Protein AF-A0A7J7H4R2-F1 (afdb_monomer)

Sequence (174 aa):
MKQHNNCIDMESEAAPDDAVSMLEDEVSCVINNLLDPPTGFFRYKALQKYISIGEQFYQEACEVERKIHCFETNIQRPYFHVMALDENQLENWHCYLDFVEMQEDFDWAVKLYERCLIPCAVYPEFWMRYVEFMETKGGREPADFLAFVFFPSFVRILLVFILANRLEYDPNSM

Organism: Camellia sinensis (NCBI:txid4442)

Secondary structure (DSSP, 8-state):
-------------PPPTHHHHHHHHHHHHHHHHHHS---HHHHHHHHHHHHHHHHHHHHHHHHHHHHHHHHHHH----S--SSPPPHHHHHHHHHHHHHHHHT--HHHHHHHHHHHTTTTTT-HHHHHHHHHHHHHHS-HHHHHHHHHHHHHHHHHHHHHHHHHHHTS--TT--

Radius of gyration: 23.58 Å; Cα contacts (8 Å, |Δi|>4): 78; chains: 1; bounding box: 69×35×63 Å

Structure (mmCIF, N/CA/C/O backbone):
data_AF-A0A7J7H4R2-F1
#
_entry.id   AF-A0A7J7H4R2-F1
#
loop_
_atom_site.group_PDB
_atom_site.id
_atom_site.type_symbol
_atom_site.label_atom_id
_atom_site.label_alt_id
_atom_site.label_comp_id
_atom_site.label_asym_id
_atom_site.label_entity_id
_atom_site.label_seq_id
_atom_site.pdbx_PDB_ins_code
_atom_site.Cartn_x
_atom_site.Cartn_y
_atom_site.Cartn_z
_atom_site.occupancy
_atom_site.B_iso_or_equiv
_atom_site.auth_seq_id
_atom_site.auth_comp_id
_atom_site.auth_asym_id
_atom_site.auth_atom_id
_atom_site.pdbx_PDB_model_num
ATOM 1 N N . MET A 1 1 ? 30.281 -17.418 11.251 1.00 34.28 1 MET A N 1
ATOM 2 C CA . MET A 1 1 ? 29.293 -17.347 12.349 1.00 34.28 1 MET A CA 1
ATOM 3 C C . MET A 1 1 ? 27.927 -17.321 11.702 1.00 34.28 1 MET A C 1
ATOM 5 O O . MET A 1 1 ? 27.717 -16.510 10.815 1.00 34.28 1 MET A O 1
ATOM 9 N N . LYS A 1 2 ? 27.077 -18.294 12.034 1.00 35.31 2 LYS A N 1
ATOM 10 C CA . LYS A 1 2 ? 25.734 -18.442 11.468 1.00 35.31 2 LYS A CA 1
ATOM 11 C C . LYS A 1 2 ? 24.810 -17.463 12.195 1.00 35.31 2 LYS A C 1
ATOM 13 O O . LYS A 1 2 ? 24.678 -17.586 13.408 1.00 35.31 2 LYS A O 1
ATOM 18 N N . GLN A 1 3 ? 24.200 -16.522 11.482 1.00 36.72 3 GLN A N 1
ATOM 19 C CA . GLN A 1 3 ? 22.980 -15.868 11.947 1.00 36.72 3 GLN A CA 1
ATOM 20 C C . GLN A 1 3 ? 21.816 -16.596 11.282 1.00 36.72 3 GLN A C 1
ATOM 22 O O . GLN A 1 3 ? 21.704 -16.655 10.061 1.00 36.72 3 GLN A O 1
ATOM 27 N N . HIS A 1 4 ? 21.043 -17.280 12.117 1.00 31.42 4 HIS A N 1
ATOM 28 C CA . HIS A 1 4 ? 19.775 -17.883 11.751 1.00 31.42 4 HIS A CA 1
ATOM 29 C C . HIS A 1 4 ? 18.758 -16.742 11.674 1.00 31.42 4 HIS A C 1
ATOM 31 O O . HIS A 1 4 ? 18.404 -16.172 12.704 1.00 31.42 4 HIS A O 1
ATOM 37 N N . ASN A 1 5 ? 18.327 -16.399 10.462 1.00 36.00 5 ASN A N 1
ATOM 38 C CA . ASN A 1 5 ? 17.154 -15.564 10.247 1.00 36.00 5 ASN A CA 1
ATOM 39 C C . ASN A 1 5 ? 15.919 -16.434 10.496 1.00 36.00 5 ASN A C 1
ATOM 41 O O . ASN A 1 5 ? 15.522 -17.213 9.634 1.00 36.00 5 ASN A O 1
ATOM 45 N N . ASN A 1 6 ? 15.356 -16.323 11.697 1.00 37.97 6 ASN A N 1
ATOM 46 C CA . ASN A 1 6 ? 14.021 -16.816 12.013 1.00 37.97 6 ASN A CA 1
ATOM 47 C C . ASN A 1 6 ? 13.059 -15.638 11.876 1.00 37.97 6 ASN A C 1
ATOM 49 O O . ASN A 1 6 ? 12.982 -14.796 12.768 1.00 37.97 6 ASN A O 1
ATOM 53 N N . CYS A 1 7 ? 12.347 -15.569 10.758 1.00 43.72 7 CYS A N 1
ATOM 54 C CA . CYS A 1 7 ? 11.201 -14.679 10.615 1.00 43.72 7 CYS A CA 1
ATOM 55 C C . CYS A 1 7 ? 10.160 -15.323 9.700 1.00 43.72 7 CYS A C 1
ATOM 57 O O . CYS A 1 7 ? 9.767 -14.738 8.702 1.00 43.72 7 CYS A O 1
ATOM 59 N N . ILE A 1 8 ? 9.753 -16.552 10.014 1.00 54.03 8 ILE A N 1
ATOM 60 C CA . ILE A 1 8 ? 8.505 -17.123 9.510 1.00 54.03 8 ILE A CA 1
ATOM 61 C C . ILE A 1 8 ? 7.918 -17.933 10.658 1.00 54.03 8 ILE A C 1
ATOM 63 O O . ILE A 1 8 ? 8.602 -18.793 11.207 1.00 54.03 8 ILE A O 1
ATOM 67 N N . ASP A 1 9 ? 6.732 -17.509 11.084 1.00 39.06 9 ASP A N 1
ATOM 68 C CA . ASP A 1 9 ? 5.593 -18.320 11.524 1.00 39.06 9 ASP A CA 1
ATOM 69 C C . ASP A 1 9 ? 4.677 -17.396 12.336 1.00 39.06 9 ASP A C 1
ATOM 71 O O . ASP A 1 9 ? 4.871 -17.194 13.533 1.00 39.06 9 ASP A O 1
ATOM 75 N N . MET A 1 10 ? 3.695 -16.787 11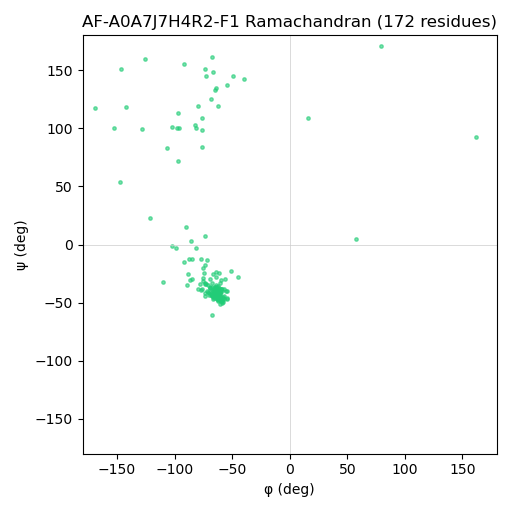.671 1.00 40.72 10 MET A N 1
ATOM 76 C CA . MET A 1 10 ? 2.493 -16.269 12.328 1.00 40.72 10 MET A CA 1
ATOM 77 C C . MET A 1 10 ? 1.350 -16.274 11.315 1.00 40.72 10 MET A C 1
ATOM 79 O O . MET A 1 10 ? 1.251 -15.395 10.463 1.00 40.72 10 MET A O 1
ATOM 83 N N . GLU A 1 11 ? 0.500 -17.295 11.421 1.00 43.19 11 GLU A N 1
ATOM 84 C CA . GLU A 1 11 ? -0.875 -17.251 10.926 1.00 43.19 11 GLU A CA 1
ATOM 85 C C . GLU A 1 11 ? -1.596 -16.040 11.534 1.00 43.19 11 GLU A C 1
ATOM 87 O O . GLU A 1 11 ? -1.475 -15.775 12.732 1.00 43.19 11 GLU A O 1
ATOM 92 N N . SER A 1 12 ? -2.370 -15.310 10.734 1.00 40.88 12 SER A N 1
ATOM 93 C CA . SER A 1 12 ? -3.645 -14.738 11.188 1.00 40.88 12 SER A CA 1
ATOM 94 C C . SER A 1 12 ? -4.453 -14.184 10.019 1.00 40.88 12 SER A C 1
ATOM 96 O O . SER A 1 12 ? -4.023 -13.282 9.311 1.00 40.88 12 SER A O 1
ATOM 98 N N . GLU A 1 13 ? -5.612 -14.822 9.874 1.00 36.25 13 GLU A N 1
ATOM 99 C CA . GLU A 1 13 ? -6.926 -14.340 9.448 1.00 36.25 13 GLU A CA 1
ATOM 100 C C . GLU A 1 13 ? -6.995 -12.979 8.741 1.00 36.25 13 GLU A C 1
ATOM 102 O O . GLU A 1 13 ? -6.938 -11.920 9.364 1.00 36.25 13 GLU A O 1
ATOM 107 N N . ALA A 1 14 ? -7.265 -13.036 7.434 1.00 41.12 14 ALA A N 1
ATOM 108 C CA . ALA A 1 14 ? -7.866 -11.935 6.699 1.00 41.12 14 ALA A CA 1
ATOM 109 C C . ALA A 1 14 ? -9.265 -11.649 7.276 1.00 41.12 14 ALA A C 1
ATOM 111 O O . ALA A 1 14 ? -10.140 -12.522 7.282 1.00 41.12 14 ALA A O 1
ATOM 112 N N . ALA A 1 15 ? -9.472 -10.435 7.788 1.00 43.28 15 ALA A N 1
ATOM 113 C CA . ALA A 1 15 ? -10.777 -9.996 8.259 1.00 43.28 15 ALA A CA 1
ATOM 114 C C . ALA A 1 15 ? -11.729 -9.851 7.055 1.00 43.28 15 ALA A C 1
ATOM 116 O O . ALA A 1 15 ? -11.395 -9.146 6.102 1.00 43.28 15 ALA A O 1
ATOM 117 N N . PRO A 1 16 ? -12.905 -10.504 7.060 1.00 42.69 16 PRO A N 1
ATOM 118 C CA . PRO A 1 16 ? -13.873 -10.343 5.988 1.00 42.69 16 PRO A CA 1
ATOM 119 C C . PRO A 1 16 ? -14.539 -8.964 6.095 1.00 42.69 16 PRO A C 1
ATOM 121 O O . PRO A 1 16 ? -14.817 -8.493 7.196 1.00 42.69 16 PRO A O 1
ATOM 124 N N . ASP A 1 17 ? -14.849 -8.365 4.944 1.00 41.16 17 ASP A N 1
ATOM 125 C CA . ASP A 1 17 ? -15.526 -7.064 4.756 1.00 41.16 17 ASP A CA 1
ATOM 126 C C . ASP A 1 17 ? -16.766 -6.848 5.661 1.00 41.16 17 ASP A C 1
ATOM 128 O O . ASP A 1 17 ? -17.088 -5.727 6.054 1.00 41.16 17 ASP A O 1
ATOM 132 N N . ASP A 1 18 ? -17.438 -7.932 6.063 1.00 42.41 18 ASP A N 1
ATOM 133 C CA . ASP A 1 18 ? -18.575 -7.924 6.995 1.00 42.41 18 ASP A CA 1
ATOM 134 C C . ASP A 1 18 ? -18.208 -7.446 8.419 1.00 42.41 18 ASP A C 1
ATOM 136 O O . ASP A 1 18 ? -19.050 -6.894 9.128 1.00 42.41 18 ASP A O 1
ATOM 140 N N . ALA A 1 19 ? -16.960 -7.626 8.863 1.00 49.62 19 ALA A N 1
ATOM 141 C CA . ALA A 1 19 ? -16.519 -7.255 10.211 1.00 49.62 19 ALA A CA 1
ATOM 142 C C . ALA A 1 19 ? -16.335 -5.736 10.381 1.00 49.62 19 ALA A C 1
ATOM 144 O O . ALA A 1 19 ? -16.578 -5.202 11.465 1.00 49.62 19 ALA A O 1
ATOM 145 N N . VAL A 1 20 ? -15.960 -5.033 9.306 1.00 51.03 20 VAL A N 1
ATOM 146 C CA . VAL A 1 20 ? -15.739 -3.577 9.308 1.00 51.03 20 VAL A CA 1
ATOM 147 C C . VAL A 1 20 ? -17.070 -2.829 9.447 1.00 51.03 20 VAL A C 1
ATOM 149 O O . VAL A 1 20 ? -17.181 -1.913 10.262 1.00 51.03 20 VAL A O 1
ATOM 152 N N . SER A 1 21 ? -18.119 -3.292 8.754 1.00 53.31 21 SER A N 1
ATOM 153 C CA . SER A 1 21 ? -19.476 -2.730 8.859 1.00 53.31 21 SER A CA 1
ATOM 154 C C . SER A 1 21 ? -20.064 -2.861 10.268 1.00 53.31 21 SER A C 1
ATOM 156 O O . SER A 1 21 ? -20.719 -1.938 10.747 1.00 53.31 21 SER A O 1
ATOM 158 N N . MET A 1 22 ? -19.827 -3.983 10.957 1.00 54.44 22 MET A N 1
ATOM 159 C CA . MET A 1 22 ? -20.338 -4.184 12.319 1.00 54.44 22 MET A CA 1
ATOM 160 C C . MET A 1 22 ? -19.658 -3.269 13.352 1.00 54.44 22 MET A C 1
ATOM 162 O O . MET A 1 22 ? -20.283 -2.881 14.342 1.00 54.44 22 MET A O 1
ATOM 166 N N . LEU A 1 23 ? -18.395 -2.905 13.115 1.00 64.62 23 LEU A N 1
ATOM 167 C CA . LEU A 1 23 ? -17.590 -2.063 14.000 1.00 64.62 23 LEU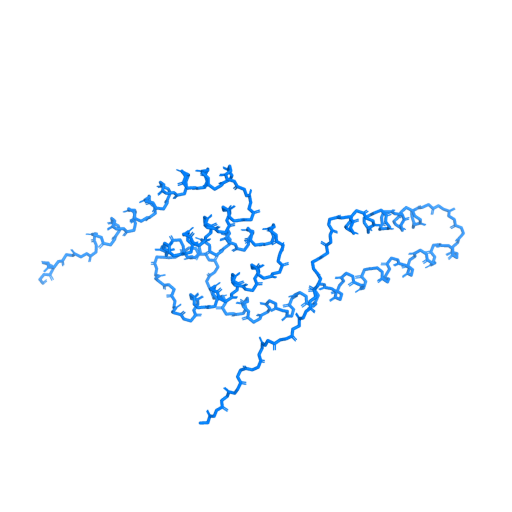 A CA 1
ATOM 168 C C . LEU A 1 23 ? -17.921 -0.573 13.847 1.00 64.62 23 LEU A C 1
ATOM 170 O O . LEU A 1 23 ? -17.996 0.145 14.845 1.00 64.62 23 LEU A O 1
ATOM 174 N N . GLU A 1 24 ? -18.183 -0.103 12.624 1.00 66.44 24 GLU A N 1
ATOM 175 C CA . GLU A 1 24 ? -18.616 1.281 12.376 1.00 66.44 24 GLU A CA 1
ATOM 176 C C . GLU A 1 24 ? -19.983 1.588 13.005 1.00 66.44 24 GLU A C 1
ATOM 178 O O . GLU A 1 24 ? -20.185 2.671 13.573 1.00 66.44 24 GLU A O 1
ATOM 183 N N . ASP A 1 25 ? -20.899 0.619 12.975 1.00 70.06 25 ASP A N 1
ATOM 184 C CA . ASP A 1 25 ? -22.204 0.711 13.631 1.00 70.06 25 ASP A CA 1
ATOM 185 C C . ASP A 1 25 ? -22.069 0.760 15.162 1.00 70.06 25 ASP A C 1
ATOM 187 O O . ASP A 1 25 ? -22.764 1.532 15.838 1.00 70.06 25 ASP A O 1
ATOM 191 N N . GLU A 1 26 ? -21.134 -0.009 15.730 1.00 74.75 26 GLU A N 1
ATOM 192 C CA . GLU A 1 26 ? -20.840 0.008 17.164 1.00 74.75 26 GLU A CA 1
ATOM 193 C C . GLU A 1 26 ? -20.197 1.335 17.601 1.00 74.75 26 GLU A C 1
ATOM 195 O O . GLU A 1 26 ? -20.630 1.937 18.592 1.00 74.75 26 GLU A O 1
ATOM 200 N N . VAL A 1 27 ? -19.237 1.852 16.829 1.00 79.38 27 VAL A N 1
ATOM 201 C CA . VAL A 1 27 ? -18.607 3.164 17.064 1.00 79.38 27 VAL A CA 1
ATOM 202 C C . VAL A 1 27 ? -19.647 4.285 16.980 1.00 79.38 27 VAL A C 1
ATOM 204 O O . VAL A 1 27 ? -19.734 5.122 17.887 1.00 79.38 27 VAL A O 1
ATOM 207 N N . SER A 1 28 ? -20.498 4.272 15.953 1.00 80.56 28 SER A N 1
ATOM 208 C CA . SER A 1 28 ? -21.574 5.256 15.765 1.00 80.56 28 SER A CA 1
ATOM 209 C C . SER A 1 28 ? -22.595 5.217 16.903 1.00 80.56 28 SER A C 1
ATOM 211 O O . SER A 1 28 ? -23.025 6.258 17.409 1.00 80.56 28 SER A O 1
ATOM 213 N N . CYS A 1 29 ? -22.946 4.020 17.376 1.00 76.62 29 CYS A N 1
ATOM 214 C CA . CYS A 1 29 ? -23.819 3.832 18.531 1.00 76.62 29 CYS A CA 1
ATOM 215 C C . CYS A 1 29 ? -23.205 4.420 19.813 1.00 76.62 29 CYS A C 1
ATOM 217 O O . CYS A 1 29 ? -23.892 5.111 20.573 1.00 76.62 29 CYS A O 1
ATOM 219 N N . VAL A 1 30 ? -21.911 4.201 20.069 1.00 79.69 30 VAL A N 1
ATOM 220 C CA . VAL A 1 30 ? -21.223 4.751 21.252 1.00 79.69 30 VAL A CA 1
ATOM 221 C C . VAL A 1 30 ? -21.156 6.279 21.207 1.00 79.69 30 VAL A C 1
ATOM 223 O O . VAL A 1 30 ? -21.420 6.922 22.226 1.00 79.69 30 VAL A O 1
ATOM 226 N N . ILE A 1 31 ? -20.882 6.866 20.039 1.00 81.88 31 ILE A N 1
ATOM 227 C CA . ILE A 1 31 ? -20.856 8.326 19.854 1.00 81.88 31 ILE A CA 1
ATOM 228 C C . ILE A 1 31 ? -22.241 8.936 20.109 1.00 81.88 31 ILE A C 1
ATOM 230 O O . ILE A 1 31 ? -22.352 9.905 20.861 1.00 81.88 31 ILE A O 1
ATOM 234 N N . ASN A 1 32 ? -23.311 8.340 19.575 1.00 81.38 32 ASN A N 1
ATOM 235 C CA . ASN A 1 32 ? -24.679 8.815 19.820 1.00 81.38 32 ASN A CA 1
ATOM 236 C C . ASN A 1 32 ? -25.044 8.771 21.316 1.00 81.38 32 ASN A C 1
ATOM 238 O O . ASN A 1 32 ? -25.536 9.754 21.871 1.00 81.38 32 ASN A O 1
ATOM 242 N N . ASN A 1 33 ? -24.683 7.688 22.012 1.00 77.06 33 ASN A N 1
ATOM 243 C CA . ASN A 1 33 ? -24.904 7.548 23.457 1.00 77.06 33 ASN A CA 1
ATOM 244 C C . ASN A 1 33 ? -24.127 8.570 24.316 1.00 77.06 33 ASN A C 1
ATOM 246 O O . ASN A 1 33 ? -24.520 8.840 25.455 1.00 77.06 33 ASN A O 1
ATOM 250 N N . LEU A 1 34 ? -23.021 9.125 23.807 1.00 78.00 34 LEU A N 1
ATOM 251 C CA . LEU A 1 34 ? -22.265 10.196 24.466 1.00 78.00 34 LEU A CA 1
ATOM 252 C C . LEU A 1 34 ? -22.924 11.572 24.300 1.00 78.00 34 LEU A C 1
ATOM 254 O O . LEU A 1 34 ? -22.827 12.405 25.208 1.00 78.00 34 LEU A O 1
ATOM 258 N N . LEU A 1 35 ? -23.572 11.808 23.156 1.00 76.62 35 LEU A N 1
ATOM 259 C CA . LEU A 1 35 ? -24.149 13.099 22.772 1.00 76.62 35 LEU A CA 1
ATOM 260 C C . LEU A 1 35 ? -25.564 13.317 23.332 1.00 76.62 35 LEU A C 1
ATOM 262 O O . LEU A 1 35 ? -25.918 14.454 23.656 1.00 76.62 35 LEU A O 1
ATOM 266 N N . ASP A 1 36 ? -26.344 12.251 23.530 1.00 72.31 36 ASP A N 1
ATOM 267 C CA . ASP A 1 36 ? -27.677 12.349 24.129 1.00 72.31 36 ASP A CA 1
ATOM 268 C C . ASP A 1 36 ? -27.632 12.760 25.623 1.00 72.31 36 ASP A C 1
ATOM 270 O O . ASP A 1 36 ? -26.591 12.668 26.296 1.00 72.31 36 ASP A O 1
ATOM 274 N N . PRO A 1 37 ? -28.747 13.247 26.207 1.00 62.31 37 PRO A N 1
ATOM 275 C CA . PRO A 1 37 ? -28.842 13.550 27.632 1.00 62.31 37 PRO A CA 1
ATOM 276 C C . PRO A 1 37 ? -29.484 12.412 28.460 1.00 62.31 37 PRO A C 1
ATOM 278 O O . PRO A 1 37 ? -30.590 12.595 28.970 1.00 62.31 37 PRO A O 1
ATOM 281 N N . PRO A 1 38 ? -28.823 11.261 28.705 1.00 58.56 38 PRO A N 1
ATOM 282 C CA . PRO A 1 38 ? -29.168 10.404 29.823 1.00 58.56 38 PRO A CA 1
ATOM 283 C C . PRO A 1 38 ? -28.315 10.786 31.043 1.00 58.56 38 PRO A C 1
ATOM 285 O O . PRO A 1 38 ? -27.231 11.364 30.944 1.00 58.56 38 PRO A O 1
ATOM 288 N N . THR A 1 39 ? -28.827 10.476 32.228 1.00 65.56 39 THR A N 1
ATOM 289 C CA . THR A 1 39 ? -28.197 10.691 33.538 1.00 65.56 39 THR A CA 1
ATOM 290 C C . THR A 1 39 ? -26.687 10.391 33.528 1.00 65.56 39 THR A C 1
ATOM 292 O O . THR A 1 39 ? -26.257 9.417 32.913 1.00 65.56 39 THR A O 1
ATOM 295 N N . GLY A 1 40 ? -25.874 11.177 34.251 1.00 71.31 40 GLY A N 1
ATOM 296 C CA . GLY A 1 40 ? -24.398 11.151 34.174 1.00 71.31 40 GLY A CA 1
ATOM 297 C C . GLY A 1 40 ? -23.7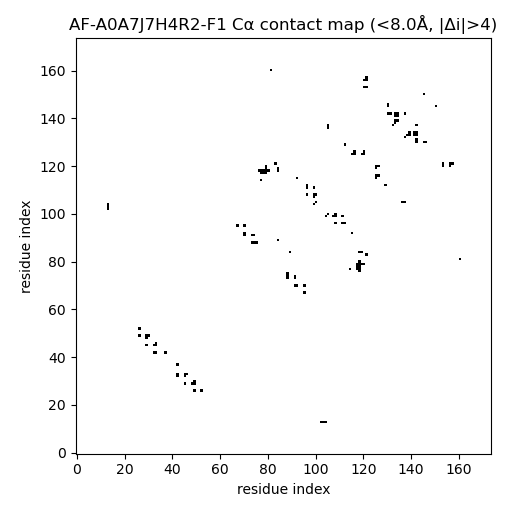17 9.778 34.320 1.00 71.31 40 GLY A C 1
ATOM 298 O O . GLY A 1 40 ? -22.621 9.584 33.801 1.00 71.31 40 GLY A O 1
ATOM 299 N N . PHE A 1 41 ? -24.380 8.800 34.944 1.00 75.31 41 PHE A N 1
ATOM 300 C CA . PHE A 1 41 ? -23.924 7.409 35.011 1.00 75.31 41 PHE A CA 1
ATOM 301 C C . PHE A 1 41 ? -23.850 6.713 33.635 1.00 75.31 41 PHE A C 1
ATOM 303 O O . PHE A 1 41 ? -22.873 6.024 33.344 1.00 75.31 41 PHE A O 1
ATOM 310 N N . PHE A 1 42 ? -24.842 6.918 32.760 1.00 76.19 42 PHE A N 1
ATOM 311 C CA . PHE A 1 42 ? -24.848 6.337 31.411 1.00 76.19 42 PHE A CA 1
ATOM 312 C C . PHE A 1 42 ? -23.776 6.968 30.521 1.00 76.19 42 PHE A C 1
ATOM 314 O O . PHE A 1 42 ? -23.096 6.245 29.797 1.00 76.19 42 PHE A O 1
ATOM 321 N N . ARG A 1 43 ? -23.544 8.283 30.656 1.00 78.19 43 ARG A N 1
ATOM 322 C CA . ARG A 1 43 ? -22.436 8.979 29.981 1.00 78.19 43 ARG A CA 1
ATOM 323 C C . ARG A 1 43 ? -21.073 8.467 30.421 1.00 78.19 43 ARG A C 1
ATOM 325 O O . ARG A 1 43 ? -20.219 8.244 29.575 1.00 78.19 43 ARG A O 1
ATOM 332 N N . TYR A 1 44 ? -20.873 8.229 31.718 1.00 82.69 44 TYR A N 1
ATOM 333 C CA . TYR A 1 44 ? -19.630 7.632 32.209 1.00 82.69 44 TYR A CA 1
ATOM 334 C C . TYR A 1 44 ? -19.398 6.242 31.600 1.00 82.69 44 TYR A C 1
ATOM 336 O O . TYR A 1 44 ? -18.312 5.968 31.099 1.00 82.69 44 TYR A O 1
ATOM 344 N N . LYS A 1 45 ? -20.425 5.382 31.566 1.00 83.75 45 LYS A N 1
ATOM 345 C CA . LYS A 1 45 ? -20.319 4.051 30.949 1.00 83.75 45 LYS A CA 1
ATOM 346 C C . LYS A 1 45 ? -20.067 4.122 29.436 1.00 83.75 45 LYS A C 1
ATOM 348 O O . LYS A 1 45 ? -19.270 3.340 28.927 1.00 83.75 45 LYS A O 1
ATOM 353 N N . ALA A 1 46 ? -20.712 5.052 28.730 1.00 83.69 46 ALA A N 1
ATOM 354 C CA . ALA A 1 46 ? -20.469 5.297 27.308 1.00 83.69 46 ALA A CA 1
ATOM 355 C C . ALA A 1 46 ? -19.041 5.812 27.053 1.00 83.69 46 ALA A C 1
ATOM 357 O O . ALA A 1 46 ? -18.385 5.355 26.124 1.00 83.69 46 ALA A O 1
ATOM 358 N N . LEU A 1 47 ? -18.518 6.679 27.927 1.00 84.31 47 LEU A N 1
ATOM 359 C CA . LEU A 1 47 ? -17.149 7.191 27.841 1.00 84.31 47 LEU A CA 1
ATOM 360 C C . LEU A 1 47 ? -16.114 6.087 28.062 1.00 84.31 47 LEU A C 1
ATOM 362 O O . LEU A 1 47 ? -15.144 6.010 27.321 1.00 84.31 47 LEU A O 1
ATOM 366 N N . GLN A 1 48 ? -16.337 5.208 29.041 1.00 87.06 48 GLN A N 1
ATOM 367 C CA . GLN A 1 48 ? -15.469 4.047 29.263 1.00 87.06 48 GLN A CA 1
ATOM 368 C C . GLN A 1 48 ? -15.438 3.124 28.039 1.00 87.06 48 GLN A C 1
ATOM 370 O O . GLN A 1 48 ? -14.367 2.686 27.634 1.00 87.06 48 GLN A O 1
ATOM 375 N N . LYS A 1 49 ? -16.595 2.882 27.407 1.00 87.06 49 LYS A N 1
ATOM 376 C CA . LYS A 1 49 ? -16.657 2.120 26.153 1.00 87.06 49 LYS A CA 1
ATOM 377 C C . LYS A 1 49 ? -15.889 2.803 25.024 1.00 87.06 49 LYS A C 1
ATOM 379 O O . LYS A 1 49 ? -15.097 2.145 24.368 1.00 87.06 49 LYS A O 1
ATOM 384 N N . TYR A 1 50 ? -16.082 4.106 24.830 1.00 86.81 50 TYR A N 1
ATOM 385 C CA . TYR A 1 50 ? -15.359 4.874 23.814 1.00 86.81 50 TYR A CA 1
ATOM 386 C C . TYR A 1 50 ? -13.839 4.797 24.001 1.00 86.81 50 TYR A C 1
ATOM 388 O O . TYR A 1 50 ? -13.117 4.545 23.043 1.00 86.81 50 TYR A O 1
ATOM 396 N N . ILE A 1 51 ? -13.360 4.964 25.238 1.00 88.62 51 ILE A N 1
ATOM 397 C CA . ILE A 1 51 ? -11.931 4.853 25.563 1.00 88.62 51 ILE A CA 1
ATOM 398 C C . ILE A 1 51 ? -11.424 3.440 25.262 1.00 88.62 51 ILE A C 1
ATOM 400 O O . ILE A 1 51 ? -10.395 3.304 24.615 1.00 88.62 51 ILE A O 1
ATOM 404 N N . SER A 1 52 ? -12.162 2.404 25.675 1.00 89.31 52 SER A N 1
ATOM 405 C CA . SER A 1 52 ? -11.786 1.007 25.429 1.00 89.31 52 SER A CA 1
ATOM 406 C C . SER A 1 52 ? -11.698 0.677 23.938 1.00 89.31 52 SER A C 1
ATOM 408 O O . SER A 1 52 ? -10.767 -0.003 23.525 1.00 89.31 52 SER A O 1
ATOM 410 N N . ILE A 1 53 ? -12.650 1.160 23.136 1.00 88.81 53 ILE A N 1
ATOM 411 C CA . ILE A 1 53 ? -12.649 0.971 21.680 1.00 88.81 53 ILE A CA 1
ATOM 412 C C . ILE A 1 53 ? -11.461 1.713 21.055 1.00 88.81 53 ILE A C 1
ATOM 414 O O . ILE A 1 53 ? -10.731 1.149 20.248 1.00 88.81 53 ILE A O 1
ATOM 418 N N . GLY A 1 54 ? -11.223 2.965 21.458 1.00 88.62 54 GLY A N 1
ATOM 419 C CA . GLY A 1 54 ? -10.077 3.739 20.977 1.00 88.62 54 GLY A CA 1
ATOM 420 C C . GLY A 1 54 ? -8.730 3.103 21.332 1.00 88.62 54 GLY A C 1
ATOM 421 O O . GLY A 1 54 ? -7.808 3.127 20.522 1.00 88.62 54 GLY A O 1
ATOM 422 N N . GLU A 1 55 ? -8.618 2.507 22.520 1.00 92.81 55 GLU A N 1
ATOM 423 C CA . GLU A 1 55 ? -7.419 1.783 22.946 1.00 92.81 55 GLU A CA 1
ATOM 424 C C . GLU A 1 55 ? -7.202 0.508 22.126 1.00 92.81 55 GLU A C 1
ATOM 426 O O . GLU A 1 55 ? -6.069 0.237 21.735 1.00 92.81 55 GLU A O 1
ATOM 431 N N . GLN A 1 56 ? -8.270 -0.219 21.790 1.00 90.44 56 GLN A N 1
ATOM 432 C CA . GLN A 1 56 ? -8.189 -1.372 20.896 1.00 90.44 56 GLN A CA 1
ATOM 433 C C . GLN A 1 56 ? -7.659 -0.972 19.510 1.00 90.44 56 GLN A C 1
ATOM 435 O O . GLN A 1 56 ? -6.666 -1.536 19.056 1.00 90.44 56 GLN A O 1
ATOM 440 N N . PHE A 1 57 ? -8.238 0.054 18.877 1.00 89.69 57 PHE A N 1
ATOM 441 C CA . PHE A 1 57 ? -7.756 0.544 17.578 1.00 89.69 57 PHE A CA 1
ATOM 442 C C . PHE A 1 57 ? -6.296 0.996 17.624 1.00 89.69 57 PHE A C 1
ATOM 444 O O . PHE A 1 57 ? -5.530 0.756 16.692 1.00 89.69 57 PHE A O 1
ATOM 451 N N . TYR A 1 58 ? -5.898 1.660 18.710 1.00 91.62 58 TYR A N 1
ATOM 452 C CA . TYR A 1 58 ? -4.513 2.073 18.895 1.00 91.62 58 TYR A CA 1
ATOM 453 C C . TYR A 1 58 ? -3.572 0.866 18.993 1.00 91.62 58 TYR A C 1
ATOM 455 O O . TYR A 1 58 ? -2.517 0.862 18.362 1.00 91.62 58 TYR A O 1
ATOM 463 N N . GLN A 1 59 ? -3.958 -0.169 19.745 1.00 94.31 59 GLN A N 1
ATOM 464 C CA . GLN A 1 59 ? -3.175 -1.399 19.868 1.00 94.31 59 GLN A CA 1
ATOM 465 C C . GLN A 1 59 ? -3.033 -2.112 18.518 1.00 94.31 59 GLN A C 1
ATOM 467 O O . GLN A 1 59 ? -1.910 -2.427 18.126 1.00 94.31 59 GLN A O 1
ATOM 472 N N . GLU A 1 60 ? -4.128 -2.278 17.775 1.00 91.75 60 GLU A N 1
ATOM 473 C CA . GLU A 1 60 ? -4.119 -2.864 16.427 1.00 91.75 60 GLU A CA 1
ATOM 474 C C . GLU A 1 60 ? -3.211 -2.069 15.472 1.00 91.75 60 GLU A C 1
ATOM 476 O O . GLU A 1 60 ? -2.361 -2.641 14.783 1.00 91.75 60 GLU A O 1
ATOM 481 N N . ALA A 1 61 ? -3.303 -0.735 15.486 1.00 90.31 61 ALA A N 1
ATOM 482 C CA . ALA A 1 61 ? -2.444 0.129 14.679 1.00 90.31 61 ALA A CA 1
ATOM 483 C C . ALA A 1 61 ? -0.956 -0.019 15.045 1.00 90.31 61 ALA A C 1
ATOM 485 O O . ALA A 1 61 ? -0.109 -0.103 14.154 1.00 90.31 61 ALA A O 1
ATOM 486 N N . CYS A 1 62 ? -0.625 -0.103 16.337 1.00 92.62 62 CYS A N 1
ATOM 487 C CA . CYS A 1 62 ? 0.746 -0.342 16.792 1.00 92.62 62 CYS A CA 1
ATOM 488 C C . CYS A 1 62 ? 1.280 -1.712 16.357 1.00 92.62 62 CYS A C 1
ATOM 490 O O . CYS A 1 62 ? 2.470 -1.845 16.066 1.00 92.62 62 CYS A O 1
ATOM 492 N N . GLU A 1 63 ? 0.434 -2.741 16.302 1.00 92.19 63 GLU A N 1
ATOM 493 C CA . GLU A 1 63 ? 0.841 -4.054 15.803 1.00 92.19 63 GLU A CA 1
ATOM 494 C C . GLU A 1 63 ? 1.171 -4.021 14.312 1.00 92.19 63 GLU A C 1
ATOM 496 O O . GLU A 1 63 ? 2.194 -4.583 13.906 1.00 92.19 63 GLU A O 1
ATOM 501 N N . VAL A 1 64 ? 0.350 -3.336 13.511 1.00 89.62 64 VAL A N 1
ATOM 502 C CA . VAL A 1 64 ? 0.625 -3.115 12.085 1.00 89.62 64 VAL A CA 1
ATOM 503 C C . VAL A 1 64 ? 1.911 -2.311 11.911 1.00 89.62 64 VAL A C 1
ATOM 505 O O . VAL A 1 64 ? 2.798 -2.748 11.177 1.00 89.62 64 VAL A O 1
ATOM 508 N N . GLU A 1 65 ? 2.069 -1.200 12.639 1.00 91.56 65 GLU A N 1
ATOM 509 C CA . GLU A 1 65 ? 3.285 -0.378 12.615 1.00 91.56 65 GLU A CA 1
ATOM 510 C C . GLU A 1 65 ? 4.523 -1.222 12.928 1.00 91.56 65 GLU A C 1
ATOM 512 O O . GLU A 1 65 ? 5.503 -1.191 12.187 1.00 91.56 65 GLU A O 1
ATOM 517 N N . ARG A 1 66 ? 4.465 -2.050 13.976 1.00 92.81 66 ARG A N 1
ATOM 518 C CA . ARG A 1 66 ? 5.567 -2.938 14.364 1.00 92.81 66 ARG A CA 1
ATOM 519 C C . ARG A 1 66 ? 5.937 -3.924 13.254 1.00 92.81 66 ARG A C 1
ATOM 521 O O . ARG A 1 66 ? 7.122 -4.213 13.094 1.00 92.81 66 ARG A O 1
ATOM 528 N N . LYS A 1 67 ? 4.955 -4.452 12.513 1.00 91.00 67 LYS A N 1
ATOM 529 C CA . LYS A 1 67 ? 5.193 -5.372 11.385 1.00 91.00 67 LYS A CA 1
ATOM 530 C C . LYS A 1 67 ? 5.904 -4.665 10.227 1.00 91.00 67 LYS A C 1
ATOM 532 O O . LYS A 1 67 ? 6.809 -5.251 9.643 1.00 91.00 67 LYS A O 1
ATOM 537 N N . ILE A 1 68 ? 5.537 -3.416 9.927 1.00 92.19 68 ILE A N 1
ATOM 538 C CA . ILE A 1 68 ? 6.087 -2.683 8.772 1.00 92.19 68 ILE A CA 1
ATOM 539 C C . ILE A 1 68 ? 7.329 -1.843 9.083 1.00 92.19 68 ILE A C 1
ATOM 541 O O . ILE A 1 68 ? 8.038 -1.424 8.168 1.00 92.19 68 ILE A O 1
ATOM 545 N N . HIS A 1 69 ? 7.614 -1.599 10.363 1.00 92.88 69 HIS A N 1
ATOM 546 C CA . HIS A 1 69 ? 8.658 -0.676 10.808 1.00 92.88 69 HIS A CA 1
ATOM 547 C C . HIS A 1 69 ? 10.038 -0.986 10.211 1.00 92.88 69 HIS A C 1
ATOM 549 O O . HIS A 1 69 ? 10.771 -0.074 9.828 1.00 92.88 69 HIS A O 1
ATOM 555 N N . CYS A 1 70 ? 10.399 -2.267 10.098 1.00 91.88 70 CYS A N 1
ATOM 556 C CA . CYS A 1 70 ? 11.677 -2.674 9.512 1.00 91.88 70 CYS A CA 1
ATOM 557 C C . CYS A 1 70 ? 11.781 -2.313 8.024 1.00 91.88 70 CYS A C 1
ATOM 559 O O . CYS A 1 70 ? 12.849 -1.904 7.579 1.00 91.88 70 CYS A O 1
ATOM 561 N N . PHE A 1 71 ? 10.686 -2.398 7.267 1.00 93.31 71 PHE A N 1
ATOM 562 C CA . PHE A 1 71 ? 10.684 -2.027 5.855 1.00 93.31 71 PHE A CA 1
ATOM 563 C C . PHE A 1 71 ? 10.735 -0.509 5.682 1.00 93.31 71 PHE A C 1
ATOM 565 O O . PHE A 1 71 ? 11.529 -0.014 4.883 1.00 93.31 71 PHE A O 1
ATOM 572 N N . GLU A 1 72 ? 9.936 0.232 6.456 1.00 91.88 72 GLU A N 1
ATOM 573 C CA . GLU A 1 72 ? 9.841 1.699 6.370 1.00 91.88 72 GLU A CA 1
ATOM 574 C C . GLU A 1 72 ? 11.146 2.396 6.769 1.00 91.88 72 GLU A C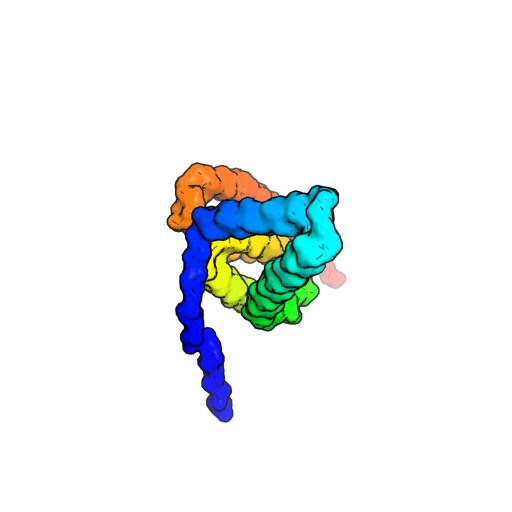 1
ATOM 576 O O . GLU A 1 72 ? 11.567 3.355 6.125 1.00 91.88 72 GLU A O 1
ATOM 581 N N . THR A 1 73 ? 11.836 1.891 7.793 1.00 91.56 73 THR A N 1
ATOM 582 C CA . THR A 1 73 ? 13.122 2.458 8.240 1.00 91.56 73 THR A CA 1
ATOM 583 C C . THR A 1 73 ? 14.246 2.300 7.213 1.00 91.56 73 THR A C 1
ATOM 585 O O . THR A 1 73 ? 15.165 3.120 7.180 1.00 91.56 73 THR A O 1
ATOM 588 N N . ASN A 1 74 ? 14.158 1.295 6.340 1.00 89.75 74 ASN A N 1
ATOM 589 C CA . ASN A 1 74 ? 15.123 1.057 5.264 1.00 89.75 74 ASN A CA 1
ATOM 590 C C . ASN A 1 74 ? 14.832 1.881 3.991 1.00 89.75 74 ASN A C 1
ATOM 592 O O . ASN A 1 74 ? 15.696 2.005 3.110 1.00 89.75 74 ASN A O 1
ATOM 596 N N . ILE A 1 75 ? 13.647 2.495 3.883 1.00 88.56 75 ILE A N 1
ATOM 597 C CA . ILE A 1 75 ? 13.295 3.381 2.768 1.00 88.56 75 ILE A CA 1
ATOM 598 C C . ILE A 1 75 ? 13.892 4.769 3.024 1.00 88.56 75 ILE A C 1
ATOM 600 O O . ILE A 1 75 ? 13.359 5.599 3.750 1.00 88.56 75 ILE A O 1
ATOM 604 N N . GLN A 1 76 ? 15.018 5.047 2.374 1.00 85.19 76 GLN A N 1
ATOM 605 C CA . GLN A 1 76 ? 15.733 6.323 2.509 1.00 85.19 76 GLN A CA 1
ATOM 606 C C . GLN A 1 76 ? 15.255 7.387 1.512 1.00 85.19 76 GLN A C 1
ATOM 608 O O . GLN A 1 76 ? 15.408 8.583 1.760 1.00 85.19 76 GLN A O 1
ATOM 613 N N . ARG A 1 77 ? 14.696 6.976 0.366 1.00 84.56 77 ARG A N 1
ATOM 614 C CA . ARG A 1 77 ? 14.285 7.885 -0.710 1.00 84.56 77 ARG A CA 1
ATOM 615 C C . ARG A 1 77 ? 12.829 7.613 -1.118 1.00 84.56 77 ARG A C 1
ATOM 617 O O . ARG A 1 77 ? 12.593 6.705 -1.908 1.00 84.56 77 ARG A O 1
ATOM 624 N N . PRO A 1 78 ? 11.859 8.408 -0.627 1.00 84.81 78 PRO A N 1
ATOM 625 C CA . PRO A 1 78 ? 10.438 8.224 -0.939 1.00 84.81 78 PRO A CA 1
ATOM 626 C C . PRO A 1 78 ? 9.976 8.918 -2.236 1.00 84.81 78 PRO A C 1
ATOM 628 O O . PRO A 1 78 ? 8.791 8.908 -2.549 1.00 84.81 78 PRO A O 1
A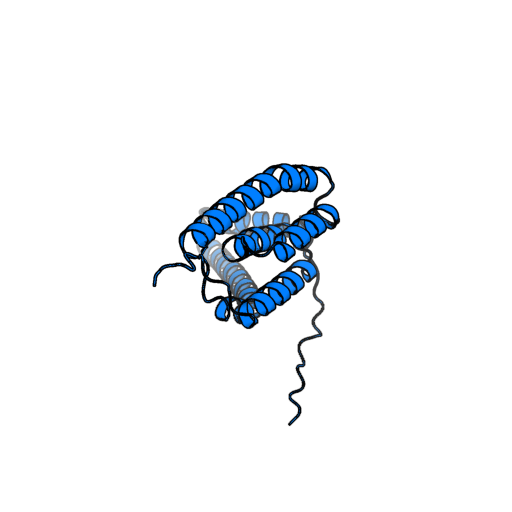TOM 631 N N . TYR A 1 79 ? 10.877 9.561 -2.981 1.00 82.88 79 TYR A N 1
ATOM 632 C CA . TYR A 1 79 ? 10.565 10.324 -4.193 1.00 82.88 79 TYR A CA 1
ATOM 633 C C . TYR A 1 79 ? 11.395 9.852 -5.388 1.00 82.88 79 TYR A C 1
ATOM 635 O O . TYR A 1 79 ? 12.464 9.261 -5.231 1.00 82.88 79 TYR A O 1
ATOM 643 N N . PHE A 1 80 ? 10.921 10.164 -6.595 1.00 78.06 80 PHE A N 1
ATOM 644 C CA . PHE A 1 80 ? 11.648 9.867 -7.823 1.00 78.06 80 PHE A CA 1
ATOM 645 C C . PHE A 1 80 ? 12.967 10.643 -7.889 1.00 78.06 80 PHE A C 1
ATOM 647 O O . PHE A 1 80 ? 13.014 11.851 -7.643 1.00 78.06 80 PHE A O 1
ATOM 654 N N . HIS A 1 81 ? 14.038 9.957 -8.270 1.00 78.25 81 HIS A N 1
ATOM 655 C CA . HIS A 1 81 ? 15.340 10.567 -8.480 1.00 78.25 81 HIS A CA 1
ATOM 656 C C . HIS A 1 81 ? 16.082 9.850 -9.606 1.00 78.25 81 HIS A C 1
ATOM 658 O O . HIS A 1 81 ? 15.898 8.658 -9.822 1.00 78.25 81 HIS A O 1
ATOM 664 N N . VAL A 1 82 ? 16.945 10.587 -10.307 1.00 75.56 82 VAL A N 1
ATOM 665 C CA . VAL A 1 82 ? 17.628 10.089 -11.507 1.00 75.56 82 VAL A CA 1
ATOM 666 C C . VAL A 1 82 ? 18.655 8.995 -11.172 1.00 75.56 82 VAL A C 1
ATOM 668 O O . VAL A 1 82 ? 18.818 8.032 -11.906 1.00 75.56 82 VAL A O 1
ATOM 671 N N . MET A 1 83 ? 19.355 9.127 -10.045 1.00 78.44 83 MET A N 1
ATOM 672 C CA . MET A 1 83 ? 20.274 8.092 -9.556 1.00 78.44 83 MET A CA 1
ATOM 673 C C . MET A 1 83 ? 19.541 6.807 -9.173 1.00 78.44 83 MET A C 1
ATOM 675 O O . MET A 1 83 ? 18.583 6.866 -8.400 1.00 78.44 83 MET A O 1
ATOM 679 N N . ALA A 1 84 ? 20.084 5.681 -9.640 1.00 81.69 84 ALA A N 1
ATOM 680 C CA . ALA A 1 84 ? 19.677 4.337 -9.257 1.00 81.69 84 ALA A CA 1
ATOM 681 C C . ALA A 1 84 ? 19.591 4.182 -7.727 1.00 81.69 84 ALA A C 1
ATOM 683 O O . ALA A 1 84 ? 20.354 4.805 -6.978 1.00 81.69 84 ALA A O 1
ATOM 684 N N . LEU A 1 85 ? 18.631 3.375 -7.279 1.00 84.94 85 LEU A N 1
ATOM 685 C CA . LEU A 1 85 ? 18.536 2.936 -5.895 1.00 84.94 85 LEU A CA 1
ATOM 686 C C . LEU A 1 85 ? 19.628 1.900 -5.607 1.00 84.94 85 LEU A C 1
ATOM 688 O O . LEU A 1 85 ? 20.064 1.173 -6.500 1.00 84.94 85 LEU A O 1
ATOM 692 N N . ASP A 1 86 ? 20.057 1.857 -4.348 1.00 89.00 86 ASP A N 1
ATOM 693 C CA . ASP A 1 86 ? 20.977 0.834 -3.857 1.00 89.00 86 ASP A CA 1
ATOM 694 C C . ASP A 1 86 ? 20.306 -0.549 -3.869 1.00 89.00 86 ASP A C 1
ATOM 696 O O . ASP A 1 86 ? 19.096 -0.656 -3.648 1.00 89.00 86 ASP A O 1
ATOM 700 N N . GLU A 1 87 ? 21.090 -1.607 -4.082 1.00 88.19 87 GLU A N 1
ATOM 701 C CA . GLU A 1 87 ? 20.585 -2.987 -4.159 1.00 88.19 87 GLU A CA 1
ATOM 702 C C . GLU A 1 87 ? 19.828 -3.374 -2.880 1.00 88.19 87 GLU A C 1
ATOM 704 O O . GLU A 1 87 ? 18.748 -3.956 -2.956 1.00 88.19 87 GLU A O 1
ATOM 709 N N . ASN A 1 88 ? 20.313 -2.929 -1.715 1.00 90.19 88 ASN A N 1
ATOM 710 C CA . ASN A 1 88 ? 19.649 -3.158 -0.428 1.00 90.19 88 ASN A CA 1
ATOM 711 C C . ASN A 1 88 ? 18.242 -2.537 -0.371 1.00 90.19 88 ASN A C 1
ATOM 713 O O . ASN A 1 88 ? 17.344 -3.071 0.279 1.00 90.19 88 ASN A O 1
ATOM 717 N N . GLN A 1 89 ? 18.026 -1.396 -1.038 1.00 90.69 89 GLN A N 1
ATOM 718 C CA . GLN A 1 89 ? 16.709 -0.757 -1.075 1.00 90.69 89 GLN A CA 1
ATOM 719 C C . GLN A 1 89 ? 15.756 -1.470 -2.025 1.00 90.69 89 GLN A C 1
ATOM 721 O O . GLN A 1 89 ? 14.574 -1.591 -1.708 1.00 90.69 89 GLN A O 1
ATOM 726 N N . LEU A 1 90 ? 16.258 -1.942 -3.169 1.00 91.69 90 LEU A N 1
ATOM 727 C CA . LEU A 1 90 ? 15.473 -2.738 -4.113 1.00 91.69 90 LEU A CA 1
ATOM 728 C C . LEU A 1 90 ? 15.031 -4.056 -3.469 1.00 91.69 90 LEU A C 1
ATOM 730 O O . LEU A 1 90 ? 13.853 -4.403 -3.532 1.00 91.69 90 LEU A O 1
ATOM 734 N N . GLU A 1 91 ? 15.940 -4.740 -2.771 1.00 93.62 91 GLU A N 1
ATOM 735 C CA . GLU A 1 91 ? 15.629 -5.965 -2.029 1.00 93.62 91 GLU A CA 1
ATOM 736 C C . GLU A 1 91 ? 14.607 -5.711 -0.912 1.00 93.62 91 GLU A C 1
ATOM 738 O O . GLU A 1 91 ? 13.648 -6.470 -0.768 1.00 93.62 91 GLU A O 1
ATOM 743 N N . ASN A 1 92 ? 14.739 -4.601 -0.176 1.00 94.75 92 ASN A N 1
ATOM 744 C CA . ASN A 1 92 ? 13.754 -4.203 0.830 1.00 94.75 92 ASN A CA 1
ATOM 745 C C . ASN A 1 92 ? 12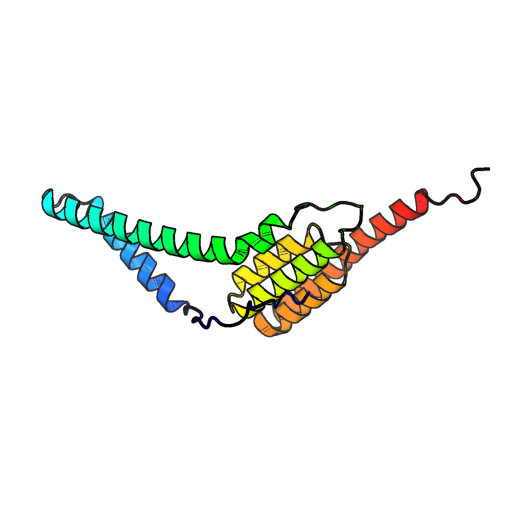.365 -3.959 0.217 1.00 94.75 92 ASN A C 1
ATOM 747 O O . ASN A 1 92 ? 11.369 -4.385 0.797 1.00 94.75 92 ASN A O 1
ATOM 751 N N . TRP A 1 93 ? 12.281 -3.314 -0.954 1.00 94.94 93 TRP A N 1
ATOM 752 C CA . TRP A 1 93 ? 11.010 -3.129 -1.664 1.00 94.94 93 TRP A CA 1
ATOM 753 C C . TRP A 1 93 ? 10.398 -4.453 -2.114 1.00 94.94 93 TRP A C 1
ATOM 755 O O . TRP A 1 93 ? 9.197 -4.638 -1.938 1.00 94.94 93 TRP A O 1
ATOM 765 N N . HIS A 1 94 ? 11.197 -5.383 -2.642 1.00 94.88 94 HIS A N 1
ATOM 766 C CA . HIS A 1 94 ? 10.709 -6.719 -2.985 1.00 94.88 94 HIS A CA 1
ATOM 767 C C . HIS A 1 94 ? 10.160 -7.452 -1.761 1.00 94.88 94 HIS A C 1
ATOM 769 O O . HIS A 1 94 ? 9.022 -7.909 -1.806 1.00 94.88 94 HIS A O 1
ATOM 775 N N . CYS A 1 95 ? 10.904 -7.466 -0.652 1.00 94.56 95 CYS A N 1
ATOM 776 C CA . CYS A 1 95 ? 10.451 -8.100 0.586 1.00 94.56 95 CYS A CA 1
ATOM 777 C C . CYS A 1 95 ? 9.181 -7.439 1.151 1.00 94.56 95 CYS A C 1
ATOM 779 O O . CYS A 1 95 ? 8.321 -8.125 1.701 1.00 94.56 95 CYS A O 1
ATOM 781 N N . TYR A 1 96 ? 9.043 -6.115 1.021 1.00 94.56 96 TYR A N 1
ATOM 782 C CA . TYR A 1 96 ? 7.849 -5.403 1.479 1.00 94.56 96 TYR A CA 1
ATOM 783 C C . TYR A 1 96 ? 6.630 -5.738 0.602 1.00 94.56 96 TYR A C 1
ATOM 785 O O . TYR A 1 96 ? 5.542 -5.986 1.121 1.00 94.56 96 TYR A O 1
ATOM 793 N N . LEU A 1 97 ? 6.808 -5.806 -0.720 1.00 94.06 97 LEU A N 1
ATOM 794 C CA . LEU A 1 97 ? 5.746 -6.231 -1.635 1.00 94.06 97 LEU A CA 1
ATOM 795 C C . LEU A 1 97 ? 5.344 -7.691 -1.392 1.00 94.06 97 LEU A C 1
ATOM 797 O O . LEU A 1 97 ? 4.152 -7.960 -1.284 1.00 94.06 97 LEU A O 1
ATOM 801 N N . ASP A 1 98 ? 6.309 -8.601 -1.207 1.00 94.12 98 ASP A N 1
ATOM 802 C CA . ASP A 1 98 ? 6.043 -9.997 -0.826 1.00 94.12 98 ASP A CA 1
ATOM 803 C C . ASP A 1 98 ? 5.196 -10.061 0.453 1.00 94.12 98 ASP A C 1
ATOM 805 O O . ASP A 1 98 ? 4.206 -10.788 0.520 1.00 94.12 98 ASP A O 1
ATOM 809 N N . PHE A 1 99 ? 5.565 -9.271 1.467 1.00 93.38 99 PHE A N 1
ATOM 810 C CA . PHE A 1 99 ? 4.847 -9.227 2.735 1.00 93.38 99 PHE A CA 1
ATOM 811 C C . PHE A 1 99 ? 3.391 -8.789 2.559 1.00 93.38 99 PHE A C 1
ATOM 813 O O . PHE A 1 99 ? 2.510 -9.454 3.095 1.00 93.38 99 PHE A O 1
ATOM 820 N N . VAL A 1 100 ? 3.113 -7.713 1.815 1.00 91.56 100 VAL A N 1
ATOM 821 C CA . VAL A 1 100 ? 1.732 -7.220 1.651 1.00 91.56 100 VAL A CA 1
ATOM 822 C C . VAL A 1 100 ? 0.905 -8.118 0.733 1.00 91.56 100 VAL A C 1
ATOM 824 O O . VAL A 1 100 ? -0.272 -8.340 1.006 1.00 91.56 100 VAL A O 1
ATOM 827 N N . GLU A 1 101 ? 1.508 -8.724 -0.289 1.00 90.62 101 GLU A N 1
ATOM 828 C CA . GLU A 1 101 ? 0.827 -9.728 -1.116 1.00 90.62 101 GLU A CA 1
ATOM 829 C C . GLU A 1 101 ? 0.354 -10.944 -0.304 1.00 90.62 101 GLU A C 1
ATOM 831 O O . GLU A 1 101 ? -0.680 -11.532 -0.630 1.00 90.62 101 GLU A O 1
ATOM 836 N N . MET A 1 102 ? 1.070 -11.299 0.771 1.00 88.94 102 MET A N 1
ATOM 837 C CA . MET A 1 102 ? 0.673 -12.368 1.696 1.00 88.94 102 MET A CA 1
ATOM 838 C C . MET A 1 102 ? -0.462 -11.978 2.653 1.00 88.94 102 MET A C 1
ATOM 840 O O . MET A 1 102 ? -1.103 -12.870 3.197 1.00 88.94 102 MET A O 1
ATOM 844 N N . GLN A 1 103 ? -0.718 -10.686 2.887 1.00 83.12 103 GLN A N 1
ATOM 845 C CA . GLN A 1 103 ? -1.740 -10.221 3.843 1.00 83.12 103 GLN A CA 1
ATOM 846 C C . GLN A 1 103 ? -3.164 -10.240 3.258 1.00 83.12 103 GLN A C 1
ATOM 848 O O . GLN A 1 103 ? -4.113 -9.922 3.964 1.00 83.12 103 GLN A O 1
ATOM 853 N N . GLU A 1 104 ? -3.314 -10.600 1.977 1.00 79.06 104 GLU A N 1
ATOM 854 C CA . GLU A 1 104 ? -4.580 -10.695 1.226 1.00 79.06 104 GLU A CA 1
ATOM 855 C C . GLU A 1 104 ? -5.437 -9.411 1.161 1.00 79.06 104 GLU A C 1
ATOM 857 O O . GLU A 1 104 ? -6.501 -9.422 0.544 1.00 79.06 104 GLU A O 1
ATOM 862 N N . ASP A 1 105 ? -4.953 -8.286 1.689 1.00 86.50 105 ASP A N 1
ATOM 863 C CA . ASP A 1 105 ? -5.572 -6.967 1.544 1.00 86.50 105 ASP A CA 1
ATOM 864 C C . ASP A 1 105 ? -5.172 -6.334 0.201 1.00 86.50 105 ASP A C 1
ATOM 866 O O . ASP A 1 105 ? -4.054 -5.840 0.005 1.00 86.50 105 ASP A O 1
ATOM 870 N N . PHE A 1 106 ? -6.108 -6.370 -0.749 1.00 86.25 106 PHE A N 1
ATOM 871 C CA . PHE A 1 106 ? -5.899 -5.854 -2.097 1.00 86.25 106 PHE A CA 1
ATOM 872 C C . PHE A 1 106 ? -5.672 -4.339 -2.122 1.00 86.25 106 PHE A C 1
ATOM 874 O O . PHE A 1 106 ? -4.755 -3.870 -2.798 1.00 86.25 106 PHE A O 1
ATOM 881 N N . ASP A 1 107 ? -6.463 -3.568 -1.375 1.00 86.12 107 ASP A N 1
ATOM 882 C CA . ASP A 1 107 ? -6.359 -2.108 -1.370 1.00 86.12 107 ASP A CA 1
ATOM 883 C C . ASP A 1 107 ? -5.046 -1.646 -0.740 1.00 86.12 107 ASP A C 1
ATOM 885 O O . ASP A 1 107 ? -4.431 -0.669 -1.191 1.00 86.12 107 ASP A O 1
ATOM 889 N N . TRP A 1 108 ? -4.588 -2.346 0.296 1.00 89.12 108 TRP A N 1
ATOM 890 C CA . TRP A 1 108 ? -3.291 -2.076 0.897 1.00 89.12 108 TRP A CA 1
ATOM 891 C C . TRP A 1 108 ? -2.139 -2.408 -0.053 1.00 89.12 108 TRP A C 1
ATOM 893 O O . TRP A 1 108 ? -1.229 -1.586 -0.213 1.00 89.12 108 TRP A O 1
ATOM 903 N N . ALA A 1 109 ? -2.207 -3.551 -0.742 1.00 91.06 109 ALA A N 1
ATOM 904 C CA . ALA A 1 109 ? -1.226 -3.932 -1.755 1.00 91.06 109 ALA A CA 1
ATOM 905 C C . ALA A 1 109 ? -1.141 -2.898 -2.882 1.00 91.06 109 ALA A C 1
ATOM 907 O O . ALA A 1 109 ? -0.045 -2.434 -3.203 1.00 91.06 109 ALA A O 1
ATOM 908 N N . VAL A 1 110 ? -2.282 -2.468 -3.430 1.00 88.19 110 VAL A N 1
ATOM 909 C CA . VAL A 1 110 ? -2.347 -1.440 -4.482 1.00 88.19 110 VAL A CA 1
ATOM 910 C C . VAL A 1 110 ? -1.691 -0.139 -4.021 1.00 88.19 110 VAL A C 1
ATOM 912 O O . VAL A 1 110 ? -0.808 0.380 -4.706 1.00 88.19 110 VAL A O 1
ATOM 915 N N . LYS A 1 111 ? -2.038 0.362 -2.829 1.00 87.62 111 LYS A N 1
ATOM 916 C CA . LYS A 1 111 ? -1.434 1.591 -2.277 1.00 87.62 111 LYS A CA 1
ATOM 917 C C . LYS A 1 111 ? 0.079 1.462 -2.100 1.00 87.62 111 LYS A C 1
ATOM 919 O O . LYS A 1 111 ? 0.814 2.423 -2.344 1.00 87.62 111 LYS A O 1
ATOM 924 N N . LEU A 1 112 ? 0.564 0.294 -1.675 1.00 91.75 112 LEU A N 1
ATOM 925 C CA . LEU A 1 112 ? 1.999 0.061 -1.536 1.00 91.75 112 LEU A CA 1
ATOM 926 C C . LEU A 1 112 ? 2.695 0.020 -2.901 1.00 91.75 112 LEU A C 1
ATOM 928 O O . LEU A 1 112 ? 3.763 0.620 -3.047 1.00 91.75 112 LEU A O 1
ATOM 932 N N . TYR A 1 113 ? 2.085 -0.624 -3.896 1.00 90.31 113 TYR A N 1
ATOM 933 C CA . TYR A 1 113 ? 2.576 -0.658 -5.272 1.00 90.31 113 TYR A CA 1
ATOM 934 C C . TYR A 1 113 ? 2.696 0.740 -5.872 1.00 90.31 113 TYR A C 1
ATOM 936 O O . TYR A 1 113 ? 3.769 1.113 -6.350 1.00 90.31 113 TYR A O 1
ATOM 944 N N . GLU A 1 114 ? 1.643 1.553 -5.773 1.00 87.31 114 GLU A N 1
ATOM 945 C CA . GLU A 1 114 ? 1.663 2.946 -6.230 1.00 87.31 114 GLU A CA 1
ATOM 946 C C . GLU A 1 114 ? 2.805 3.736 -5.583 1.00 87.31 114 GLU A C 1
ATOM 948 O O . GLU A 1 114 ? 3.499 4.502 -6.255 1.00 87.31 114 GLU A O 1
ATOM 953 N N . ARG A 1 115 ? 3.057 3.505 -4.289 1.00 89.81 115 ARG A N 1
ATOM 954 C CA . ARG A 1 115 ? 4.145 4.160 -3.559 1.00 89.81 115 ARG A CA 1
ATOM 955 C C . ARG A 1 115 ? 5.526 3.651 -3.972 1.00 89.81 115 ARG A C 1
ATOM 957 O O . ARG A 1 115 ? 6.441 4.462 -4.087 1.00 89.81 115 ARG A O 1
ATOM 964 N N . CYS A 1 116 ? 5.688 2.347 -4.200 1.00 90.81 116 CYS A N 1
ATOM 965 C CA . CYS A 1 116 ? 6.943 1.727 -4.638 1.00 90.81 116 CYS A CA 1
ATOM 966 C C . CYS A 1 116 ? 7.367 2.232 -6.026 1.00 90.81 116 CYS A C 1
ATOM 968 O O . CYS A 1 116 ? 8.540 2.519 -6.266 1.00 90.81 116 CYS A O 1
ATOM 970 N N . LEU A 1 117 ? 6.404 2.428 -6.927 1.00 88.44 117 LEU A N 1
ATOM 971 C CA . LEU A 1 117 ? 6.659 2.848 -8.305 1.00 88.44 117 LEU A CA 1
ATOM 972 C C . LEU A 1 117 ? 7.108 4.311 -8.436 1.00 88.44 117 LEU A C 1
ATOM 974 O O . LEU A 1 117 ? 7.625 4.684 -9.485 1.00 88.44 117 LEU A O 1
ATOM 978 N N . ILE A 1 118 ? 6.982 5.134 -7.388 1.00 86.06 118 ILE A N 1
ATOM 979 C CA . ILE A 1 118 ? 7.509 6.509 -7.379 1.00 86.06 118 ILE A CA 1
ATOM 980 C C . ILE A 1 118 ? 9.052 6.507 -7.405 1.00 86.06 118 ILE A C 1
ATOM 982 O O . ILE A 1 118 ? 9.626 7.043 -8.357 1.00 86.06 118 ILE A O 1
ATOM 986 N N . PRO A 1 119 ? 9.765 5.931 -6.414 1.00 84.62 119 PRO A N 1
ATOM 987 C CA . PRO A 1 119 ? 11.220 5.823 -6.465 1.00 84.62 119 PRO A CA 1
ATOM 988 C C . PRO A 1 119 ? 11.695 4.757 -7.461 1.00 84.62 119 PRO A C 1
ATOM 990 O O . PRO A 1 119 ? 12.730 4.956 -8.095 1.00 84.62 119 PRO A O 1
ATOM 993 N N . CYS A 1 120 ? 10.943 3.665 -7.650 1.00 86.19 120 CYS A N 1
ATOM 994 C CA . CYS A 1 120 ? 11.348 2.546 -8.503 1.00 86.19 120 CYS A CA 1
ATOM 995 C C . CYS A 1 120 ? 10.892 2.677 -9.968 1.00 86.19 120 CYS A C 1
ATOM 997 O O . CYS A 1 120 ? 10.955 1.708 -10.717 1.00 86.19 120 CYS A O 1
ATOM 999 N N . ALA A 1 121 ? 10.466 3.863 -10.421 1.00 83.56 121 ALA A N 1
ATOM 1000 C CA . ALA A 1 121 ? 9.898 4.050 -11.762 1.00 83.56 121 ALA A CA 1
ATOM 1001 C C . ALA A 1 121 ? 10.817 3.584 -12.909 1.00 83.56 121 ALA A C 1
ATOM 1003 O O . ALA A 1 121 ? 10.323 3.185 -13.963 1.00 83.56 121 ALA A O 1
ATOM 1004 N N . VAL A 1 122 ? 12.141 3.646 -12.712 1.00 82.56 122 VAL A N 1
ATOM 1005 C CA . VAL A 1 122 ? 13.153 3.241 -13.707 1.00 82.56 122 VAL A CA 1
ATOM 1006 C C . VAL A 1 122 ? 13.337 1.723 -13.823 1.00 82.56 122 VAL A C 1
ATOM 1008 O O . VAL A 1 122 ? 13.964 1.270 -14.778 1.00 82.56 122 VAL A O 1
ATOM 1011 N N . TYR A 1 123 ? 12.788 0.951 -12.883 1.00 86.38 123 TYR A N 1
ATOM 1012 C CA . TYR A 1 123 ? 12.971 -0.491 -12.747 1.00 86.38 123 TYR A CA 1
ATOM 1013 C C . TYR A 1 123 ? 11.736 -1.238 -13.285 1.00 86.38 123 TYR A C 1
ATOM 1015 O O . TYR A 1 123 ? 10.698 -1.276 -12.615 1.00 86.38 123 TYR A O 1
ATOM 1023 N N . PRO A 1 124 ? 11.786 -1.790 -14.513 1.00 84.56 124 PRO A N 1
ATOM 1024 C CA . PRO A 1 124 ? 10.635 -2.440 -15.147 1.00 84.56 124 PRO A CA 1
ATOM 1025 C C . PRO A 1 124 ? 10.106 -3.657 -14.377 1.00 84.56 124 PRO A C 1
ATOM 1027 O O . PRO A 1 124 ? 8.934 -3.997 -14.516 1.00 84.56 124 PRO A O 1
ATOM 1030 N N . GLU A 1 125 ? 10.931 -4.312 -13.563 1.00 88.56 125 GLU A N 1
ATOM 1031 C CA . GLU A 1 125 ? 10.555 -5.476 -12.761 1.00 88.56 125 GLU A CA 1
ATOM 1032 C C . GLU A 1 125 ? 9.402 -5.189 -11.790 1.00 88.56 125 GLU A C 1
ATOM 1034 O O . GLU A 1 125 ? 8.492 -6.008 -11.678 1.00 88.56 125 GLU A O 1
ATOM 1039 N N . PHE A 1 126 ? 9.366 -4.006 -11.169 1.00 90.31 126 PHE A N 1
ATOM 1040 C CA . PHE A 1 126 ? 8.279 -3.621 -10.260 1.00 90.31 126 PHE A CA 1
ATOM 1041 C C . PHE A 1 126 ? 6.972 -3.360 -11.012 1.00 90.31 126 PHE A C 1
ATOM 1043 O O . PHE A 1 126 ? 5.897 -3.697 -10.5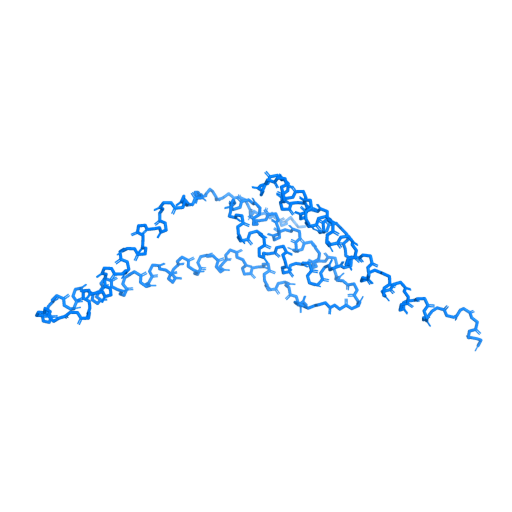21 1.00 90.31 126 PHE A O 1
ATOM 1050 N N . TRP A 1 127 ? 7.057 -2.812 -12.227 1.00 87.38 127 TRP A N 1
ATOM 1051 C CA . TRP A 1 127 ? 5.896 -2.603 -13.093 1.00 87.38 127 TRP A CA 1
ATOM 1052 C C . TRP A 1 127 ? 5.291 -3.924 -13.559 1.00 87.38 127 TRP A C 1
ATOM 1054 O O . TRP A 1 127 ? 4.078 -4.100 -13.488 1.00 87.38 127 TRP A O 1
ATOM 1064 N N . MET A 1 128 ? 6.133 -4.855 -14.021 1.00 86.06 128 MET A N 1
ATOM 1065 C CA . MET A 1 128 ? 5.682 -6.177 -14.463 1.00 86.06 128 MET A CA 1
ATOM 1066 C C . MET A 1 128 ? 5.011 -6.933 -13.318 1.00 86.06 128 MET A C 1
ATOM 1068 O O . MET A 1 128 ? 3.918 -7.464 -13.498 1.00 86.06 128 MET A O 1
ATOM 1072 N N . ARG A 1 129 ? 5.619 -6.894 -12.126 1.00 91.62 129 ARG A N 1
ATOM 1073 C CA . ARG A 1 129 ? 5.057 -7.510 -10.924 1.00 91.62 129 ARG A CA 1
ATOM 1074 C C . ARG A 1 129 ? 3.703 -6.904 -10.534 1.00 91.62 129 ARG A C 1
ATOM 1076 O O . ARG A 1 129 ? 2.780 -7.644 -10.215 1.00 91.62 129 ARG A O 1
ATOM 1083 N N . TYR A 1 130 ? 3.550 -5.579 -10.629 1.00 87.94 130 TYR A N 1
ATOM 1084 C CA . TYR A 1 130 ? 2.277 -4.916 -10.330 1.00 87.94 130 TYR A CA 1
ATOM 1085 C C . TYR A 1 130 ? 1.156 -5.326 -11.294 1.00 87.94 130 TYR A C 1
ATOM 1087 O O . TYR A 1 130 ? 0.034 -5.588 -10.864 1.00 87.94 130 TYR A O 1
ATOM 1095 N N . VAL A 1 131 ? 1.451 -5.414 -12.595 1.00 85.19 131 VAL A N 1
ATOM 1096 C CA . VAL A 1 131 ? 0.470 -5.868 -13.594 1.00 85.19 131 VAL A CA 1
ATOM 1097 C C . VAL A 1 131 ? 0.044 -7.311 -13.311 1.00 85.19 131 VAL A C 1
ATOM 1099 O O . VAL A 1 131 ? -1.152 -7.578 -13.256 1.00 85.19 131 VAL A O 1
ATOM 1102 N N . GLU A 1 132 ? 0.993 -8.212 -13.043 1.00 86.19 132 GLU A N 1
ATOM 1103 C CA . GLU A 1 132 ? 0.702 -9.614 -12.702 1.00 86.19 132 GLU A CA 1
ATOM 1104 C C . GLU A 1 132 ? -0.145 -9.740 -11.423 1.00 86.19 132 GLU A C 1
ATOM 1106 O O . GLU A 1 132 ? -1.106 -10.519 -11.372 1.00 86.19 132 GLU A O 1
ATOM 1111 N N . PHE A 1 133 ? 0.156 -8.930 -10.403 1.00 87.44 133 PHE A N 1
ATOM 1112 C CA . PHE A 1 133 ? -0.640 -8.851 -9.179 1.00 87.44 133 PHE A CA 1
ATOM 1113 C C . PHE A 1 133 ? -2.087 -8.417 -9.470 1.00 87.44 133 PHE A C 1
ATOM 1115 O O . PHE A 1 133 ? -3.036 -9.066 -9.020 1.00 87.44 133 PHE A O 1
ATOM 1122 N N . MET A 1 134 ? -2.268 -7.364 -10.273 1.00 84.00 134 MET A N 1
ATOM 1123 C CA . MET A 1 134 ? -3.590 -6.847 -10.648 1.00 84.00 134 MET A CA 1
ATOM 1124 C C . MET A 1 134 ? -4.388 -7.847 -11.491 1.00 84.00 134 MET A C 1
ATOM 1126 O O . MET A 1 134 ? -5.585 -8.008 -11.262 1.00 84.00 134 MET A O 1
ATOM 1130 N N . GLU A 1 135 ? -3.741 -8.576 -12.403 1.00 80.31 135 GLU A N 1
ATOM 1131 C CA . GLU A 1 135 ? -4.381 -9.644 -13.183 1.00 80.31 135 GLU A CA 1
ATOM 1132 C C . GLU A 1 135 ? -4.850 -10.808 -12.301 1.00 80.31 135 GLU A C 1
ATOM 1134 O O . GLU A 1 135 ? -5.941 -11.349 -12.508 1.00 80.31 135 GLU A O 1
ATOM 1139 N N . THR A 1 136 ? -4.041 -11.179 -11.305 1.00 83.00 136 THR A N 1
ATOM 1140 C CA . THR A 1 136 ? -4.302 -12.332 -10.434 1.00 83.00 136 THR A CA 1
ATOM 1141 C C . THR A 1 136 ? -5.366 -12.034 -9.375 1.00 83.00 136 THR A C 1
ATOM 1143 O O . THR A 1 136 ? -6.186 -12.903 -9.073 1.00 83.00 136 THR A O 1
ATOM 1146 N N . LYS A 1 137 ? -5.363 -10.824 -8.798 1.00 78.88 137 LYS A N 1
ATOM 1147 C CA . LYS A 1 137 ? -6.207 -10.459 -7.643 1.00 78.88 137 LYS A CA 1
ATOM 1148 C C . LYS A 1 137 ? -7.334 -9.469 -7.972 1.00 78.88 137 LYS A C 1
ATOM 1150 O O . LYS A 1 137 ? -8.394 -9.564 -7.364 1.00 78.88 137 LYS A O 1
ATOM 1155 N N . GLY A 1 138 ? -7.141 -8.559 -8.931 1.00 66.00 138 GLY A N 1
ATOM 1156 C CA . GLY A 1 138 ? -8.070 -7.459 -9.251 1.00 66.00 138 GLY A CA 1
ATOM 1157 C C . GLY A 1 138 ? -9.009 -7.705 -10.441 1.00 66.00 138 GLY A C 1
ATOM 1158 O O . GLY A 1 138 ? -9.867 -6.874 -10.738 1.00 66.00 138 GLY A O 1
ATOM 1159 N N . GLY A 1 139 ? -8.876 -8.841 -11.133 1.00 60.31 139 GLY A N 1
ATOM 1160 C CA . GLY A 1 139 ? -9.610 -9.120 -12.369 1.00 60.31 139 GLY A CA 1
ATOM 1161 C C . GLY A 1 139 ? -9.003 -8.423 -13.596 1.00 60.31 139 GLY A C 1
ATOM 1162 O O . GLY A 1 139 ? -8.090 -7.612 -13.501 1.00 60.31 139 GLY A O 1
ATOM 1163 N N . ARG A 1 140 ? -9.485 -8.773 -14.796 1.00 53.56 140 ARG A N 1
ATOM 1164 C CA . ARG A 1 140 ? -8.822 -8.406 -16.065 1.00 53.56 140 ARG A CA 1
ATOM 1165 C C . ARG A 1 140 ? -8.990 -6.941 -16.498 1.00 53.56 140 ARG A C 1
ATOM 1167 O O . ARG A 1 140 ? -8.106 -6.413 -17.158 1.00 53.56 140 ARG A O 1
ATOM 1174 N N . GLU A 1 141 ? -10.082 -6.267 -16.126 1.00 56.12 141 GLU A N 1
ATOM 1175 C CA . GLU A 1 141 ? -10.341 -4.890 -16.592 1.00 56.12 141 GLU A CA 1
ATOM 1176 C C . GLU A 1 141 ? -9.354 -3.828 -16.055 1.00 56.12 141 GLU A C 1
ATOM 1178 O O . GLU A 1 141 ? -8.897 -3.001 -16.849 1.00 56.12 141 GLU A O 1
ATOM 1183 N N . PRO A 1 142 ? -8.970 -3.825 -14.761 1.00 58.69 142 PRO A N 1
ATOM 1184 C CA . PRO A 1 142 ? -7.967 -2.886 -14.253 1.00 58.69 142 PRO A CA 1
ATOM 1185 C C . PRO A 1 142 ? -6.577 -3.102 -14.866 1.00 58.69 142 PRO A C 1
ATOM 1187 O O . PRO A 1 142 ? -5.867 -2.134 -15.139 1.00 58.69 142 PRO A O 1
ATOM 1190 N N . ALA A 1 143 ? -6.196 -4.358 -15.114 1.00 56.59 143 ALA A N 1
ATOM 1191 C CA . ALA A 1 143 ? -4.882 -4.711 -15.645 1.00 56.59 143 ALA A CA 1
ATOM 1192 C C . ALA A 1 143 ? -4.657 -4.184 -17.071 1.00 56.59 143 ALA A C 1
ATOM 1194 O O . ALA A 1 143 ? -3.614 -3.588 -17.344 1.00 56.59 143 ALA A O 1
ATOM 1195 N N . ASP A 1 144 ? -5.655 -4.307 -17.953 1.00 57.19 144 ASP A N 1
ATOM 1196 C CA . ASP A 1 144 ? -5.574 -3.798 -19.329 1.00 57.19 144 ASP A CA 1
ATOM 1197 C C . ASP A 1 144 ? -5.449 -2.262 -19.368 1.00 57.19 144 ASP A C 1
ATOM 1199 O O . ASP A 1 144 ? -4.685 -1.707 -20.167 1.00 57.19 144 ASP A O 1
ATOM 1203 N N . PHE A 1 145 ? -6.152 -1.554 -18.475 1.00 59.84 145 PHE A N 1
ATOM 1204 C CA . PHE A 1 145 ? -6.039 -0.098 -18.346 1.00 59.84 145 PHE A CA 1
ATOM 1205 C C . PHE A 1 145 ? -4.652 0.318 -17.846 1.00 59.84 145 PHE A C 1
ATOM 1207 O O . PHE A 1 145 ? -4.038 1.230 -18.408 1.00 59.84 145 PHE A O 1
ATOM 1214 N N . LEU A 1 146 ? -4.128 -0.368 -16.826 1.00 58.72 146 LEU A N 1
ATOM 1215 C CA . LEU A 1 146 ? -2.788 -0.104 -16.309 1.00 58.72 146 LEU A CA 1
ATOM 1216 C C . LEU A 1 146 ? -1.725 -0.381 -17.372 1.00 58.72 146 LEU A C 1
ATOM 1218 O O . LEU A 1 146 ? -0.887 0.481 -17.627 1.00 58.72 146 LEU A O 1
ATOM 1222 N N . ALA A 1 147 ? -1.797 -1.518 -18.059 1.00 59.66 147 ALA A N 1
ATOM 1223 C CA . ALA A 1 147 ? -0.879 -1.852 -19.139 1.00 59.66 147 ALA A CA 1
ATOM 1224 C C . ALA A 1 147 ? -0.903 -0.785 -20.246 1.00 59.66 147 ALA A C 1
ATOM 1226 O O . ALA A 1 147 ? 0.154 -0.334 -20.680 1.00 59.66 147 ALA A O 1
ATOM 1227 N N . PHE A 1 148 ? -2.080 -0.303 -20.659 1.00 57.88 148 PHE A N 1
ATOM 1228 C CA . PHE A 1 148 ? -2.200 0.699 -21.724 1.00 57.88 148 PHE A CA 1
ATOM 1229 C C . PHE A 1 148 ? -1.766 2.116 -21.308 1.00 57.88 148 PHE A C 1
ATOM 1231 O O . PHE A 1 148 ? -1.226 2.854 -22.131 1.00 57.88 148 PHE A O 1
ATOM 1238 N N . VAL A 1 149 ? -1.980 2.520 -20.052 1.00 57.59 149 VAL A N 1
ATOM 1239 C CA . VAL A 1 149 ? -1.669 3.880 -19.559 1.00 57.59 149 VAL A CA 1
ATOM 1240 C C . VAL A 1 149 ? -0.240 3.991 -19.023 1.00 57.59 149 VAL A C 1
ATOM 1242 O O . VAL A 1 149 ? 0.423 5.025 -19.201 1.00 57.59 149 VAL A O 1
ATOM 1245 N N . PHE A 1 150 ? 0.273 2.927 -18.408 1.00 62.12 150 PHE A N 1
ATOM 1246 C CA . PHE A 1 150 ? 1.598 2.932 -17.801 1.00 62.12 150 PHE A CA 1
ATOM 1247 C C . PHE A 1 150 ? 2.712 2.583 -18.777 1.00 62.12 150 PHE A C 1
ATOM 1249 O O . PHE A 1 150 ? 3.767 3.197 -18.655 1.00 62.12 150 PHE A O 1
ATOM 1256 N N . PHE A 1 151 ? 2.505 1.753 -19.809 1.00 59.34 151 PHE A N 1
ATOM 1257 C CA . PHE A 1 151 ? 3.546 1.547 -20.834 1.00 59.34 151 PHE A CA 1
ATOM 1258 C C . PHE A 1 151 ? 3.988 2.857 -21.511 1.00 59.34 151 PHE A C 1
ATOM 1260 O O . PHE A 1 151 ? 5.188 3.102 -21.599 1.00 59.34 151 PHE A O 1
ATOM 1267 N N . PRO A 1 152 ? 3.086 3.752 -21.961 1.00 59.34 152 PRO A N 1
ATOM 1268 C CA . PRO A 1 152 ? 3.476 5.027 -22.564 1.00 59.34 152 PRO A CA 1
ATOM 1269 C C . PRO A 1 152 ? 4.133 5.992 -21.572 1.00 59.34 152 PRO A C 1
ATOM 1271 O O . PRO A 1 152 ? 5.007 6.766 -21.963 1.00 59.34 152 PRO A O 1
ATOM 1274 N N . SER A 1 153 ? 3.724 5.960 -20.300 1.00 55.84 153 SER A N 1
ATOM 1275 C CA . SER A 1 153 ? 4.292 6.794 -19.232 1.00 55.84 153 SER A CA 1
ATOM 1276 C C . SER A 1 153 ? 5.683 6.302 -18.824 1.00 55.84 153 SER A C 1
ATOM 1278 O O . SER A 1 153 ? 6.608 7.105 -18.730 1.00 55.84 153 SER A O 1
ATOM 1280 N N . PHE A 1 154 ? 5.862 4.984 -18.714 1.00 60.66 154 PHE A N 1
ATOM 1281 C CA . PHE A 1 154 ? 7.143 4.298 -18.563 1.00 60.66 154 PHE A CA 1
ATOM 1282 C C . PHE A 1 154 ? 8.068 4.598 -19.745 1.00 60.66 154 PHE A C 1
ATOM 1284 O O . PHE A 1 154 ? 9.188 5.050 -19.541 1.00 60.66 154 PHE A O 1
ATOM 1291 N N . VAL A 1 155 ? 7.587 4.469 -20.988 1.00 58.88 155 VAL A N 1
ATOM 1292 C CA . VAL A 1 155 ? 8.364 4.808 -22.190 1.00 58.88 155 VAL A CA 1
ATOM 1293 C C . VAL A 1 155 ? 8.706 6.294 -22.217 1.00 58.88 155 VAL A C 1
ATOM 1295 O O . VAL A 1 155 ? 9.811 6.630 -22.608 1.00 58.88 155 VAL A O 1
ATOM 1298 N N . ARG A 1 156 ? 7.830 7.202 -21.770 1.00 60.16 156 ARG A N 1
ATOM 1299 C CA . ARG A 1 156 ? 8.148 8.638 -21.669 1.00 60.16 156 ARG A CA 1
ATOM 1300 C C . ARG A 1 156 ? 9.196 8.933 -20.602 1.00 60.16 156 ARG A C 1
ATOM 1302 O O . ARG A 1 156 ? 10.114 9.693 -20.889 1.00 60.16 156 ARG A O 1
ATOM 1309 N N . ILE A 1 157 ? 9.089 8.342 -19.415 1.00 62.97 157 ILE A N 1
ATOM 1310 C CA . ILE A 1 157 ? 10.070 8.498 -18.330 1.00 62.97 157 ILE A CA 1
ATOM 1311 C C . ILE A 1 157 ? 11.419 7.912 -18.762 1.00 62.97 157 ILE A C 1
ATOM 1313 O O . ILE A 1 157 ? 12.439 8.589 -18.660 1.00 62.97 157 ILE A O 1
ATOM 1317 N N . LEU A 1 158 ? 11.418 6.715 -19.351 1.00 60.19 158 LEU A N 1
ATOM 1318 C CA . LEU A 1 158 ? 12.602 6.056 -19.896 1.00 60.19 158 LEU A CA 1
ATOM 1319 C C . LEU A 1 158 ? 13.196 6.832 -21.082 1.00 60.19 158 LEU A C 1
ATOM 1321 O O . LEU A 1 158 ? 14.409 6.975 -21.161 1.00 60.19 158 LEU A O 1
ATOM 1325 N N . LEU A 1 159 ? 12.379 7.391 -21.981 1.00 61.72 159 LEU A N 1
ATOM 1326 C CA . LEU A 1 159 ? 12.840 8.214 -23.105 1.00 61.72 159 LEU A CA 1
ATOM 1327 C C . LEU A 1 159 ? 13.448 9.529 -22.609 1.00 61.72 159 LEU A C 1
ATOM 1329 O O . LEU A 1 159 ? 14.506 9.914 -23.087 1.00 61.72 159 LEU A O 1
ATOM 1333 N N . VAL A 1 160 ? 12.831 10.198 -21.630 1.00 65.12 160 VAL A N 1
ATOM 1334 C CA . VAL A 1 160 ? 13.399 11.395 -20.985 1.00 65.12 160 VAL A CA 1
ATOM 1335 C C . VAL A 1 160 ? 14.732 11.057 -20.320 1.00 65.12 160 VAL A C 1
ATOM 1337 O O . VAL A 1 160 ? 15.690 11.810 -20.465 1.00 65.12 160 VAL A O 1
ATOM 1340 N N . 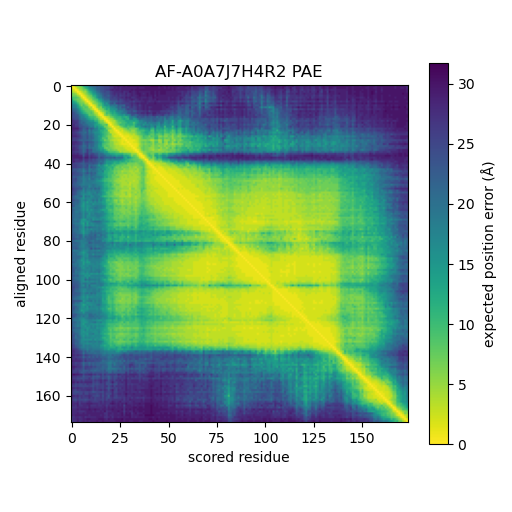PHE A 1 161 ? 14.834 9.901 -19.669 1.00 62.62 161 PHE A N 1
ATOM 1341 C CA . PHE A 1 161 ? 16.058 9.443 -19.019 1.00 62.62 161 PHE A CA 1
ATOM 1342 C C . PHE A 1 161 ? 17.165 9.057 -20.016 1.00 62.62 161 PHE A C 1
ATOM 1344 O O . PHE A 1 161 ? 18.319 9.451 -19.845 1.00 62.62 161 PHE A O 1
ATOM 1351 N N . ILE A 1 162 ? 16.828 8.338 -21.092 1.00 61.78 162 ILE A N 1
ATOM 1352 C CA . ILE A 1 162 ? 17.748 7.988 -22.186 1.00 61.78 162 ILE A CA 1
ATOM 1353 C C . ILE A 1 162 ? 18.218 9.254 -22.912 1.00 61.78 162 ILE A C 1
ATOM 1355 O O . ILE A 1 162 ? 19.397 9.366 -23.242 1.00 61.78 162 ILE A O 1
ATOM 1359 N N . LEU A 1 163 ? 17.329 10.224 -23.146 1.00 61.66 163 LEU A N 1
ATOM 1360 C CA . LEU A 1 163 ? 17.683 11.505 -23.761 1.00 61.66 163 LEU A CA 1
ATOM 1361 C C . LEU A 1 163 ? 18.542 12.374 -22.830 1.00 61.66 163 LEU A C 1
ATOM 1363 O O . LEU A 1 163 ? 19.469 13.016 -23.318 1.00 61.66 163 LEU A O 1
ATOM 1367 N N . ALA A 1 164 ? 18.296 12.350 -21.517 1.00 58.91 164 ALA A N 1
ATOM 1368 C CA . ALA A 1 164 ? 19.121 13.045 -20.527 1.00 58.91 164 ALA A CA 1
ATOM 1369 C C . ALA A 1 164 ? 20.539 12.448 -20.437 1.00 58.91 164 ALA A C 1
ATOM 1371 O O . ALA A 1 164 ? 21.513 13.190 -20.494 1.00 58.91 164 ALA A O 1
ATOM 1372 N N . ASN A 1 165 ? 20.676 11.118 -20.414 1.00 52.06 165 ASN A N 1
ATOM 1373 C CA . ASN A 1 165 ? 21.987 10.452 -20.386 1.00 52.06 165 ASN A CA 1
ATOM 1374 C C . ASN A 1 165 ? 22.726 10.495 -21.739 1.00 52.06 165 ASN A C 1
ATOM 1376 O O . ASN A 1 165 ? 23.951 10.431 -21.780 1.00 52.06 165 ASN A O 1
ATOM 1380 N N . ARG A 1 166 ? 22.014 10.637 -22.868 1.00 52.34 166 ARG A N 1
ATOM 1381 C CA . ARG A 1 166 ? 22.627 10.799 -24.202 1.00 52.34 166 ARG A CA 1
ATOM 1382 C C . ARG A 1 166 ? 23.244 12.189 -24.419 1.00 52.34 166 ARG A C 1
ATOM 1384 O O . ARG A 1 166 ? 24.057 12.333 -25.327 1.00 52.34 166 ARG A O 1
ATOM 1391 N N . LEU A 1 167 ? 22.894 13.192 -23.610 1.00 50.16 167 LEU A N 1
ATOM 1392 C CA . LEU A 1 167 ? 23.524 14.519 -23.654 1.00 50.16 167 LEU A CA 1
ATOM 1393 C C . LEU A 1 167 ? 24.783 14.633 -22.777 1.00 50.16 167 LEU A C 1
ATOM 1395 O O . LEU A 1 167 ? 25.530 15.590 -22.949 1.00 50.16 167 LEU A O 1
ATOM 1399 N N . GLU A 1 168 ? 25.055 13.665 -21.895 1.00 52.47 168 GLU A N 1
ATOM 1400 C CA . GLU A 1 168 ? 26.239 13.671 -21.015 1.00 52.47 168 GLU A CA 1
ATOM 1401 C C . GLU A 1 168 ? 27.383 12.748 -21.481 1.00 52.47 168 GLU A C 1
ATOM 1403 O O . GLU A 1 168 ? 28.452 12.750 -20.874 1.00 52.47 168 GLU A O 1
ATOM 1408 N N . TYR A 1 169 ? 27.228 12.005 -22.585 1.00 51.41 169 TYR A N 1
ATOM 1409 C CA . TYR A 1 169 ? 28.316 11.211 -23.173 1.00 51.41 169 TYR A CA 1
ATOM 1410 C C . TYR A 1 169 ? 28.837 11.855 -24.464 1.00 51.41 169 TYR A C 1
ATOM 1412 O O . TYR A 1 169 ? 28.449 11.468 -25.568 1.00 51.41 169 TYR A O 1
ATOM 1420 N N . ASP A 1 170 ? 29.732 12.835 -24.318 1.00 52.53 170 ASP A N 1
ATOM 1421 C CA . ASP A 1 170 ? 30.617 13.280 -25.399 1.00 52.53 170 ASP A CA 1
ATOM 1422 C C . ASP A 1 170 ? 31.998 12.609 -25.242 1.00 52.53 170 ASP A C 1
ATOM 1424 O O . ASP A 1 170 ? 32.808 13.043 -24.420 1.00 52.53 170 ASP A O 1
ATOM 1428 N N . PRO A 1 171 ? 32.304 11.541 -26.002 1.00 54.34 171 PRO A N 1
ATOM 1429 C CA . PRO A 1 171 ? 33.619 10.904 -25.980 1.00 54.34 171 PRO A CA 1
ATOM 1430 C C . PRO A 1 171 ? 34.712 11.722 -26.699 1.00 54.34 171 PRO A C 1
ATOM 1432 O O . PRO A 1 171 ? 35.819 11.213 -26.862 1.00 54.34 171 PRO A O 1
ATOM 1435 N N . ASN A 1 172 ? 34.436 12.962 -27.132 1.00 50.81 172 ASN A N 1
ATOM 1436 C CA . ASN A 1 172 ? 35.405 13.860 -27.774 1.00 50.81 172 ASN A CA 1
ATOM 1437 C C . ASN A 1 172 ? 35.610 15.202 -27.047 1.00 50.81 172 ASN A C 1
ATOM 1439 O O . ASN A 1 172 ? 36.120 16.147 -27.655 1.00 50.81 172 ASN A O 1
ATOM 1443 N N . SER A 1 173 ? 35.315 15.297 -25.747 1.00 55.81 173 SER A N 1
ATOM 1444 C CA . SER A 1 173 ? 35.933 16.352 -24.931 1.00 55.81 173 SER A CA 1
ATOM 1445 C C . SER A 1 173 ? 37.380 15.961 -24.620 1.00 55.81 173 SER A C 1
ATOM 1447 O O . SER A 1 173 ? 37.673 15.342 -23.599 1.00 55.81 173 SER A O 1
ATOM 1449 N N . MET A 1 174 ? 38.245 16.282 -25.579 1.00 44.12 174 MET A N 1
ATOM 1450 C CA . MET A 1 174 ? 39.708 16.256 -25.519 1.00 44.12 174 MET A CA 1
ATOM 1451 C C . MET A 1 174 ? 40.271 17.045 -24.330 1.00 44.12 174 MET A C 1
ATOM 1453 O O . MET A 1 174 ? 39.667 18.081 -23.969 1.00 44.12 174 MET A O 1
#

Foldseek 3Di:
DDDDPPDDDDDDDDDDPVVVVVVVVVQVVLVVQCPDDDDVVSNVVSVVVNVVSVVVVVVVVVVVCVVCVVLVVLPPDQAADLDDDDPSNVVSLVVNLVVVLVSLPPVVSVVSLVRCCGHCVQPCVSVVVVLVSCVVNVNDPVSVVSCVPSVVVSVVVVVVSVVVVVVVDDPPPD

Nearest PDB structures (foldseek):
  6g70-assembly1_A  TM=7.289E-01  e=5.560E-05  Mus musculus
  6g70-assembly1_B  TM=6.208E-01  e=5.560E-05  Mus musculus
  6n7p-assembly1_D  TM=6.714E-01  e=2.076E-03  Saccharomyces cerevisiae S288C

Mean predicted aligned error: 14.14 Å

InterPro domains:
  IPR003107 HAT (Half-A-TPR) repeat [SM00386] (104-136)
  IPR011990 Tetratricopeptide-like helical domain superfamily [G3DSA:1.25.40.10] (84-146)
  IPR011990 Tetratricopeptide-like helical domain superfamily [SSF48452] (49-139)
  IPR059164 PRP39, 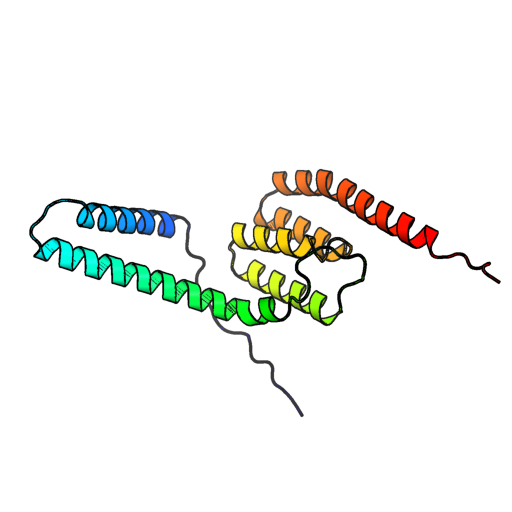C-terminal HAT repeat [PF23241] (67-138)

Solvent-accessible surface area (backbone atoms only — not comparable to full-atom values): 10356 Å² total; per-residue (Å²): 134,88,81,81,86,84,86,82,89,77,91,76,81,76,80,57,77,71,57,57,60,58,48,54,54,51,52,51,51,40,52,51,53,55,73,52,91,64,64,71,69,54,35,51,55,30,50,53,49,50,52,52,52,52,49,49,54,50,51,53,50,50,52,52,47,62,71,45,44,72,52,57,72,59,60,84,63,86,52,67,59,92,68,81,79,53,69,72,46,54,52,44,50,51,53,47,50,55,52,37,63,71,55,73,45,62,70,60,35,50,56,49,50,62,53,50,45,43,42,41,58,89,44,65,67,62,54,53,51,50,44,53,49,31,45,74,74,66,40,64,70,61,26,56,53,46,55,65,58,44,52,59,49,46,50,47,54,51,48,53,49,53,55,56,56,62,72,72,66,66,96,76,78,123

pLDDT: mean 74.07, std 17.84, range [31.42, 94.94]